Protein AF-A0A9Q0ULU2-F1 (afdb_monomer_lite)

Radius of gyration: 18.92 Å; chains: 1; bounding box: 44×32×65 Å

Organism: Salix purpurea (NCBI:txid77065)

Secondary structure (DSSP, 8-state):
--------------TTS-EEEEE--TT--GGGPEEEEE-S-EEEEEEEEEEETTTEEEEEEEEESS-SS--TT--S-HHHHHHHHHS--S---TT---TTGGG--EEEEEEEETTT--EEEEESS-SS-EEEEEE--GGGTTS--S--EEEEE-HHHHHSTT---

Structure (mmCIF, N/CA/C/O backbone):
data_AF-A0A9Q0ULU2-F1
#
_entry.id   AF-A0A9Q0ULU2-F1
#
loop_
_atom_site.group_PDB
_atom_site.id
_atom_site.type_symbol
_atom_site.label_atom_id
_atom_site.label_alt_id
_atom_site.label_com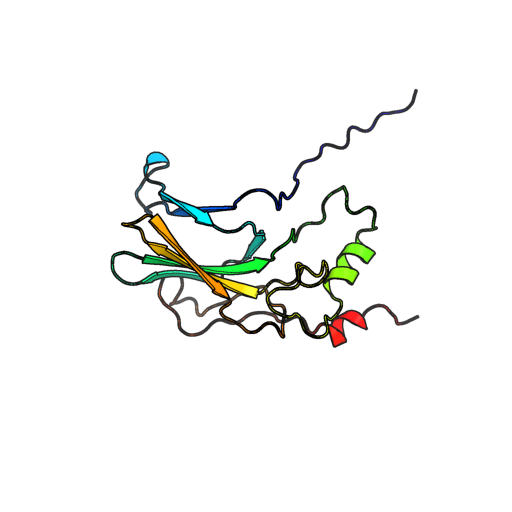p_id
_atom_site.label_asym_id
_atom_site.label_entity_id
_atom_site.label_seq_id
_atom_site.pdbx_PDB_ins_code
_atom_site.Cartn_x
_atom_site.Cartn_y
_atom_site.Cartn_z
_atom_site.occupancy
_atom_site.B_iso_or_equiv
_atom_site.auth_seq_id
_atom_site.auth_comp_id
_atom_site.auth_asym_id
_atom_site.auth_atom_id
_atom_site.pdbx_PDB_model_num
ATOM 1 N N . MET A 1 1 ? -16.255 -1.275 -48.445 1.00 36.34 1 MET A N 1
ATOM 2 C CA . MET A 1 1 ? -16.834 -1.270 -47.086 1.00 36.34 1 MET A CA 1
ATOM 3 C C . MET A 1 1 ? -15.723 -1.640 -46.123 1.00 36.34 1 MET A C 1
ATOM 5 O O . MET A 1 1 ? -15.309 -2.789 -46.113 1.00 36.34 1 MET A O 1
ATOM 9 N N . GLY A 1 2 ? -15.147 -0.648 -45.442 1.00 38.59 2 GLY A N 1
ATOM 10 C CA . GLY A 1 2 ? -14.128 -0.868 -44.418 1.00 38.59 2 GLY A CA 1
ATOM 11 C C . GLY A 1 2 ? -14.813 -1.211 -43.102 1.00 38.59 2 GLY A C 1
ATOM 12 O O . GLY A 1 2 ? -15.762 -0.537 -42.715 1.00 38.59 2 GLY A O 1
ATOM 13 N N . HIS A 1 3 ? -14.378 -2.287 -42.458 1.00 42.09 3 HIS A N 1
ATOM 14 C CA . HIS A 1 3 ? -14.812 -2.607 -41.107 1.00 42.09 3 HIS A CA 1
ATOM 15 C C . HIS A 1 3 ? -14.092 -1.665 -40.140 1.00 42.09 3 HIS A C 1
ATOM 17 O O . HIS A 1 3 ? -12.905 -1.851 -39.869 1.00 42.09 3 HIS A O 1
ATOM 23 N N . ASP A 1 4 ? -14.803 -0.664 -39.623 1.00 46.09 4 ASP A N 1
ATOM 24 C CA . ASP A 1 4 ? -14.348 0.098 -38.465 1.00 46.09 4 ASP A CA 1
ATOM 25 C C . ASP A 1 4 ? -14.362 -0.826 -37.245 1.00 46.09 4 ASP A C 1
ATOM 27 O O . ASP A 1 4 ? -15.401 -1.152 -36.666 1.00 46.09 4 ASP A O 1
ATOM 31 N N . VAL A 1 5 ? -13.179 -1.312 -36.878 1.00 50.16 5 VAL A N 1
ATOM 32 C CA . VAL A 1 5 ? -12.980 -2.060 -35.641 1.00 50.16 5 VAL A CA 1
ATOM 33 C C . VAL A 1 5 ? -13.000 -1.053 -34.497 1.00 50.16 5 VAL A C 1
ATOM 35 O O . VAL A 1 5 ? -12.017 -0.353 -34.251 1.00 50.16 5 VAL A O 1
ATOM 38 N N . TYR A 1 6 ? -14.117 -0.975 -33.777 1.00 47.81 6 TYR A N 1
ATOM 39 C CA . TYR A 1 6 ? -14.207 -0.209 -32.538 1.00 47.81 6 TYR A CA 1
ATOM 40 C C . TYR A 1 6 ? -13.198 -0.764 -31.518 1.00 47.81 6 TYR A C 1
ATOM 42 O O . TYR A 1 6 ? -13.434 -1.784 -30.870 1.00 47.81 6 TYR A O 1
ATOM 50 N N . LYS A 1 7 ? -12.051 -0.094 -31.352 1.00 54.25 7 LYS A N 1
ATOM 51 C CA . LYS A 1 7 ? -11.143 -0.349 -30.225 1.00 54.25 7 LYS A CA 1
ATOM 52 C C . LYS A 1 7 ? -11.815 0.149 -28.946 1.00 54.25 7 LYS A C 1
ATOM 54 O O . LYS A 1 7 ? -11.743 1.329 -28.613 1.00 54.25 7 LYS A O 1
ATOM 59 N N . CYS A 1 8 ? -12.465 -0.756 -28.221 1.00 43.12 8 CYS A N 1
ATOM 60 C CA . CYS A 1 8 ? -12.954 -0.479 -26.876 1.00 43.12 8 CYS A CA 1
ATOM 61 C C . CYS A 1 8 ? -11.757 -0.187 -25.951 1.00 43.12 8 CYS A C 1
ATOM 63 O O . CYS A 1 8 ? -10.919 -1.055 -25.699 1.00 43.12 8 CYS A O 1
ATOM 65 N N . ARG A 1 9 ? -11.645 1.056 -25.470 1.00 59.62 9 ARG A N 1
ATOM 66 C CA . ARG A 1 9 ? -10.644 1.462 -24.473 1.00 59.62 9 ARG A CA 1
ATOM 67 C C . ARG A 1 9 ? -11.128 1.021 -23.093 1.00 59.62 9 ARG A C 1
ATOM 69 O O . ARG A 1 9 ? -11.913 1.722 -22.470 1.00 59.62 9 ARG A O 1
ATOM 76 N N . LEU A 1 10 ? -10.678 -0.145 -22.629 1.00 66.38 10 LEU A N 1
ATOM 77 C CA . LEU A 1 10 ? -11.180 -0.723 -21.377 1.00 66.38 10 LEU A CA 1
ATOM 78 C C . LEU A 1 10 ? -10.619 -0.040 -20.111 1.00 66.38 10 LEU A C 1
ATOM 80 O O . LEU A 1 10 ? -11.310 0.012 -19.099 1.00 66.38 10 LEU A O 1
ATOM 84 N N . LYS A 1 11 ? -9.368 0.454 -20.140 1.00 72.31 11 LYS A N 1
ATOM 85 C CA . LYS A 1 11 ? -8.686 1.097 -18.996 1.00 72.31 11 LYS A CA 1
ATOM 86 C C . LYS A 1 11 ? -7.706 2.182 -19.464 1.00 72.31 11 LYS A C 1
ATOM 88 O O . LYS A 1 11 ? -7.016 1.993 -20.465 1.00 72.31 11 LYS A O 1
ATOM 93 N N . LYS A 1 12 ? -7.625 3.294 -18.725 1.00 77.75 12 LYS A N 1
ATOM 94 C CA . LYS A 1 12 ? -6.662 4.393 -18.914 1.00 77.75 12 LYS A CA 1
ATOM 95 C C . LYS A 1 12 ? -6.168 4.856 -17.540 1.00 77.75 12 LYS A C 1
ATOM 97 O O . LYS A 1 12 ? -6.987 5.050 -16.649 1.00 77.75 12 LYS A O 1
ATOM 102 N N . TYR A 1 13 ? -4.857 5.018 -17.378 1.00 79.94 13 TYR A N 1
ATOM 103 C CA . TYR A 1 13 ? -4.261 5.603 -16.172 1.00 79.94 13 TYR A CA 1
ATOM 104 C C . TYR A 1 13 ? -4.289 7.136 -16.249 1.00 79.94 13 TYR A C 1
ATOM 106 O O . TYR A 1 13 ? -4.081 7.699 -17.327 1.00 79.94 13 TYR A O 1
ATOM 114 N N . SER A 1 14 ? -4.561 7.800 -15.123 1.00 82.12 14 SER A N 1
ATOM 115 C CA . SER A 1 14 ? -4.631 9.262 -15.010 1.00 82.12 14 SER A CA 1
ATOM 116 C C . SER A 1 14 ? -3.678 9.738 -13.916 1.00 82.12 14 SER A C 1
ATOM 118 O O . SER A 1 14 ? -3.939 9.511 -12.740 1.00 82.12 14 SER A O 1
ATOM 120 N N . LYS A 1 15 ? -2.583 10.410 -14.301 1.00 78.69 15 LYS A N 1
ATOM 121 C CA . LYS A 1 15 ? -1.637 11.030 -13.351 1.00 78.69 15 LYS A CA 1
ATOM 122 C C . LYS A 1 15 ? -2.182 12.303 -12.698 1.00 78.69 15 LYS A C 1
ATOM 124 O O . LYS A 1 15 ? -1.729 12.677 -11.627 1.00 78.69 15 LYS A O 1
ATOM 129 N N . ALA A 1 16 ? -3.127 12.979 -13.355 1.00 74.69 16 ALA A N 1
ATOM 130 C CA . ALA A 1 16 ? -3.668 14.264 -12.907 1.00 74.69 16 ALA A CA 1
ATOM 131 C C . ALA A 1 16 ? -4.688 14.132 -11.759 1.00 74.69 16 ALA A C 1
ATOM 133 O O . ALA A 1 16 ? -5.107 15.134 -11.188 1.00 74.69 16 ALA A O 1
ATOM 134 N N . GLU A 1 17 ? -5.108 12.907 -11.442 1.00 81.44 17 GLU A N 1
ATOM 135 C CA . GLU A 1 17 ? -6.086 12.608 -10.399 1.00 81.44 17 GLU A CA 1
ATOM 136 C C . GLU A 1 17 ? -5.424 11.961 -9.184 1.00 81.44 17 GLU A C 1
ATOM 138 O O . GLU A 1 17 ? -4.326 11.414 -9.268 1.00 81.44 17 GLU A O 1
ATOM 143 N N . TYR A 1 18 ? -6.123 11.987 -8.053 1.00 84.06 18 TYR A N 1
ATOM 144 C CA . TYR A 1 18 ? -5.709 11.297 -6.837 1.00 84.06 18 TYR A CA 1
ATOM 145 C C . TYR A 1 18 ? -6.156 9.830 -6.836 1.00 84.06 18 TYR A C 1
ATOM 147 O O . TYR A 1 18 ? -7.172 9.465 -7.431 1.00 84.06 18 TYR A O 1
ATOM 155 N N . ALA A 1 19 ? -5.426 8.991 -6.103 1.00 91.31 19 ALA A N 1
ATOM 156 C CA . ALA A 1 19 ? -5.875 7.646 -5.765 1.00 91.31 19 ALA A CA 1
ATOM 157 C C . ALA A 1 19 ? -6.584 7.654 -4.400 1.00 91.31 19 ALA A C 1
ATOM 159 O O . ALA A 1 19 ? -6.533 8.633 -3.649 1.00 91.31 19 ALA A O 1
ATOM 160 N N . ARG A 1 20 ? -7.292 6.568 -4.072 1.00 95.00 20 ARG A N 1
ATOM 161 C CA . ARG A 1 20 ? -7.929 6.410 -2.759 1.00 95.00 20 ARG A CA 1
ATOM 162 C C . ARG A 1 20 ? -7.704 5.023 -2.188 1.00 95.00 20 ARG A C 1
ATOM 164 O O . ARG A 1 20 ? -7.814 4.036 -2.912 1.00 95.00 20 ARG A O 1
ATOM 171 N N . ILE A 1 21 ? -7.485 4.964 -0.880 1.00 97.50 21 ILE A N 1
ATOM 172 C CA . ILE A 1 21 ? -7.501 3.726 -0.100 1.00 97.50 21 ILE A CA 1
ATOM 173 C C . ILE A 1 21 ? -8.777 3.723 0.743 1.00 97.50 21 ILE A C 1
ATOM 175 O O . ILE A 1 21 ? -9.059 4.681 1.460 1.00 97.50 21 ILE A O 1
ATOM 179 N N . GLY A 1 22 ? -9.573 2.662 0.624 1.00 97.44 22 GLY A N 1
ATOM 180 C CA . GLY A 1 22 ? -10.792 2.472 1.407 1.00 97.44 22 GLY A CA 1
ATOM 181 C C . GLY A 1 22 ? -10.563 1.465 2.523 1.00 97.44 22 GLY A C 1
ATOM 182 O O . GLY A 1 22 ? -10.219 0.318 2.245 1.00 97.44 22 GLY A O 1
ATOM 183 N N . ILE A 1 23 ? -10.781 1.875 3.771 1.00 97.56 23 ILE A N 1
ATOM 184 C CA . ILE A 1 23 ? -10.740 0.978 4.927 1.00 97.56 23 ILE A CA 1
ATOM 185 C C . ILE A 1 23 ? -12.168 0.617 5.318 1.00 97.56 23 ILE A C 1
ATOM 187 O O . ILE A 1 23 ? -12.948 1.477 5.728 1.00 97.56 23 ILE A O 1
ATOM 191 N N . MET A 1 24 ? -12.499 -0.667 5.185 1.00 97.12 24 MET A N 1
ATOM 192 C CA . MET A 1 24 ? -13.793 -1.225 5.564 1.00 97.12 24 MET A CA 1
ATOM 193 C C . MET A 1 24 ? -13.627 -2.095 6.814 1.00 97.12 24 MET A C 1
ATOM 195 O O . MET A 1 24 ? -12.862 -3.063 6.770 1.00 97.12 24 MET A O 1
ATOM 199 N N . PRO A 1 25 ? -14.345 -1.811 7.914 1.00 94.75 25 PRO A N 1
ATOM 200 C CA . PRO A 1 25 ? -14.412 -2.725 9.046 1.00 94.75 25 PRO A CA 1
ATOM 201 C C . PRO A 1 25 ? -14.848 -4.123 8.591 1.00 94.75 25 PRO A C 1
ATOM 203 O O . PRO A 1 25 ? -15.808 -4.258 7.833 1.00 94.75 25 PRO A O 1
ATOM 206 N N . ARG A 1 26 ? -14.184 -5.180 9.081 1.00 94.50 26 ARG A N 1
ATOM 207 C CA . ARG A 1 26 ? -14.441 -6.575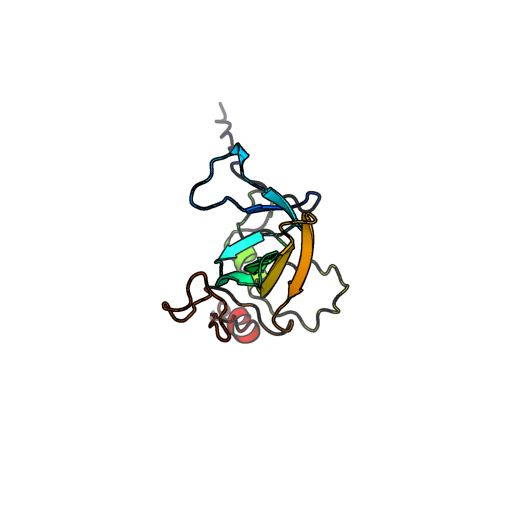 8.659 1.00 94.50 26 ARG A CA 1
ATOM 208 C C . ARG A 1 26 ? -15.911 -7.000 8.797 1.00 94.50 26 ARG A C 1
ATOM 210 O O . ARG A 1 26 ? -16.379 -7.810 8.006 1.00 94.50 26 ARG A O 1
ATOM 217 N N . TYR A 1 27 ? -16.615 -6.459 9.790 1.00 96.38 27 TYR A N 1
ATOM 218 C CA . TYR A 1 27 ? -18.033 -6.735 10.057 1.00 96.38 27 TYR A CA 1
ATOM 219 C C . TYR A 1 27 ? -18.950 -5.547 9.720 1.00 96.38 27 TYR A C 1
ATOM 221 O O . TYR A 1 27 ? -20.084 -5.488 10.188 1.00 96.38 27 TYR A O 1
ATOM 229 N N . GLY A 1 28 ? -18.441 -4.576 8.961 1.00 95.69 28 GLY A N 1
ATOM 230 C CA . GLY A 1 28 ? -19.187 -3.414 8.492 1.00 95.69 28 GLY A CA 1
ATOM 231 C C . GLY A 1 28 ? -19.888 -3.654 7.154 1.00 95.69 28 GLY A C 1
ATOM 232 O O . GLY A 1 28 ? -20.046 -4.780 6.687 1.00 95.69 28 GLY A O 1
ATOM 233 N N . ASN A 1 29 ? -20.305 -2.559 6.526 1.00 96.69 29 ASN A N 1
ATOM 234 C CA . ASN A 1 29 ? -20.925 -2.529 5.202 1.00 96.69 29 ASN A CA 1
ATOM 235 C C . ASN A 1 29 ? -20.320 -1.400 4.339 1.00 96.69 29 ASN A C 1
ATOM 237 O O . ASN A 1 29 ? -19.406 -0.697 4.776 1.00 96.69 29 ASN A O 1
ATOM 241 N N . ALA A 1 30 ? -20.830 -1.210 3.119 1.00 96.69 30 ALA A N 1
ATOM 242 C CA . ALA A 1 30 ? -20.325 -0.190 2.196 1.00 96.69 30 ALA A CA 1
ATOM 243 C C . ALA A 1 30 ? -20.366 1.241 2.773 1.00 96.69 30 ALA A C 1
ATOM 245 O O . ALA A 1 30 ? -19.459 2.028 2.509 1.00 96.69 30 ALA A O 1
ATOM 246 N N . ASP A 1 31 ? -21.356 1.551 3.612 1.00 97.25 31 ASP A N 1
ATOM 247 C CA . ASP A 1 31 ? -21.503 2.873 4.235 1.00 97.25 31 ASP A CA 1
ATOM 248 C C . ASP A 1 31 ? -20.484 3.104 5.360 1.00 97.25 31 ASP A C 1
ATOM 250 O O . ASP A 1 31 ? -20.225 4.239 5.754 1.00 97.25 31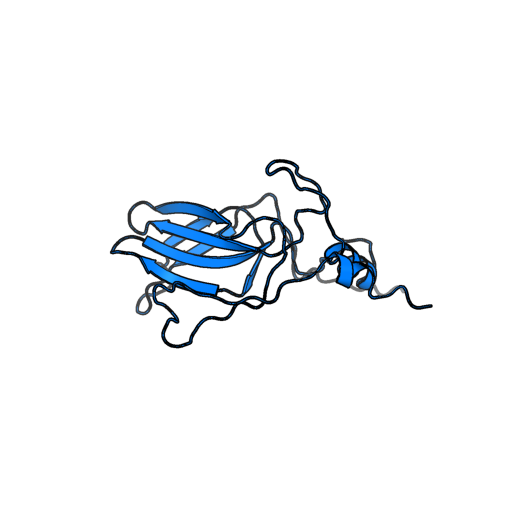 ASP A O 1
ATOM 254 N N . SER A 1 32 ? -19.870 2.033 5.872 1.00 96.62 32 SER A N 1
ATOM 255 C CA . SER A 1 32 ? -18.846 2.107 6.920 1.00 96.62 32 SER A CA 1
ATOM 256 C C . SER A 1 32 ? -17.421 2.314 6.393 1.00 96.62 32 SER A C 1
ATOM 258 O O . SER A 1 32 ? -16.482 2.377 7.189 1.00 96.62 32 SER A O 1
ATOM 260 N N . ILE A 1 33 ? -17.238 2.405 5.070 1.00 97.56 33 ILE A N 1
ATOM 261 C CA . ILE A 1 33 ? -15.918 2.607 4.466 1.00 97.56 33 ILE A CA 1
ATOM 262 C C . ILE A 1 33 ? -15.420 4.020 4.770 1.00 97.56 33 ILE A C 1
ATOM 264 O O . ILE A 1 33 ? -16.059 5.011 4.416 1.00 97.56 33 ILE A O 1
ATOM 268 N N . LYS A 1 34 ? -14.219 4.114 5.342 1.00 97.38 34 LYS A N 1
ATOM 269 C CA . LYS A 1 34 ? -13.470 5.372 5.419 1.00 97.38 34 LYS A CA 1
ATOM 270 C C . LYS A 1 34 ? -12.531 5.468 4.223 1.00 97.38 34 LYS A C 1
ATOM 272 O O . LYS A 1 34 ? -11.673 4.605 4.037 1.00 97.38 34 LYS A O 1
ATOM 277 N N . TRP A 1 35 ? -12.717 6.499 3.403 1.00 97.88 35 TRP A N 1
ATOM 278 C CA . TRP A 1 35 ? -11.891 6.761 2.226 1.00 97.88 35 TRP A CA 1
ATOM 279 C C . TRP A 1 35 ? -10.785 7.757 2.551 1.00 97.88 35 TRP A C 1
ATOM 281 O O . TRP A 1 35 ? -11.061 8.860 3.012 1.00 97.88 35 TRP A O 1
ATOM 291 N N . PHE A 1 36 ? -9.553 7.380 2.235 1.00 97.81 36 PHE A N 1
ATOM 292 C CA . PHE A 1 36 ? -8.365 8.212 2.362 1.00 97.81 36 PHE A CA 1
ATOM 293 C C . PHE A 1 36 ? -7.869 8.582 0.973 1.00 97.81 36 PHE A C 1
ATOM 295 O O . PHE A 1 36 ? -7.705 7.705 0.122 1.00 97.81 36 PHE A O 1
ATOM 302 N N . GLN A 1 37 ? -7.654 9.871 0.737 1.00 96.38 37 GLN A N 1
ATOM 303 C CA . GLN A 1 37 ? -7.034 10.354 -0.489 1.00 96.38 37 GLN A CA 1
ATOM 304 C C . GLN A 1 37 ? -5.517 10.194 -0.381 1.00 96.38 37 GLN A C 1
ATOM 306 O O . GLN A 1 37 ? -4.937 10.583 0.626 1.00 96.38 37 GLN A O 1
ATOM 311 N N . VAL A 1 38 ? -4.895 9.618 -1.408 1.00 94.75 38 VAL A N 1
ATOM 312 C CA . VAL A 1 38 ? -3.441 9.410 -1.485 1.00 94.75 38 VAL A CA 1
ATOM 313 C C . VAL A 1 38 ? -2.923 9.899 -2.834 1.00 94.75 38 VAL A C 1
ATOM 315 O O . VAL A 1 38 ? -3.701 10.083 -3.781 1.00 94.75 38 VAL A O 1
ATOM 318 N N . GLU A 1 39 ? -1.613 10.104 -2.941 1.00 90.56 39 GLU A N 1
ATOM 319 C CA . GLU A 1 39 ? -0.980 10.488 -4.205 1.00 90.56 39 GLU A CA 1
ATOM 320 C C . GLU A 1 39 ? -1.341 9.537 -5.354 1.00 90.56 39 GLU A C 1
ATOM 322 O O . GLU A 1 39 ? -1.487 8.330 -5.150 1.00 90.56 39 GLU A O 1
ATOM 327 N N . SER A 1 40 ? -1.437 10.055 -6.584 1.00 89.06 40 SER A N 1
ATOM 328 C CA . SER A 1 40 ? -1.642 9.214 -7.769 1.00 89.06 40 SER A CA 1
ATOM 329 C C . SER A 1 40 ? -0.555 8.148 -7.862 1.00 89.06 40 SER A C 1
ATOM 331 O O . SER A 1 40 ? 0.640 8.434 -7.716 1.00 89.06 40 SER A O 1
ATOM 333 N N . ASN A 1 41 ? -0.970 6.898 -8.044 1.00 89.12 41 ASN A N 1
ATOM 334 C CA . ASN A 1 41 ? -0.053 5.777 -8.115 1.00 89.12 41 ASN A CA 1
ATOM 335 C C . ASN A 1 41 ? -0.705 4.537 -8.733 1.00 89.12 41 ASN A C 1
ATOM 337 O O . ASN A 1 41 ? -1.926 4.453 -8.888 1.00 89.12 41 ASN A O 1
ATOM 341 N N . CYS A 1 42 ? 0.130 3.553 -9.060 1.00 87.81 42 CYS A N 1
ATOM 342 C CA . CYS A 1 42 ? -0.303 2.220 -9.438 1.00 87.81 42 CYS A CA 1
ATOM 343 C C . CYS A 1 42 ? 0.245 1.195 -8.436 1.00 87.81 42 CYS A C 1
ATOM 345 O O . CYS A 1 42 ? 1.456 1.097 -8.238 1.00 87.81 42 CYS A O 1
ATOM 347 N N . ILE A 1 43 ? -0.646 0.423 -7.809 1.00 89.81 43 ILE A N 1
ATOM 348 C CA . ILE A 1 43 ? -0.310 -0.653 -6.866 1.00 89.81 43 ILE A CA 1
ATOM 349 C C . ILE A 1 43 ? -0.800 -1.972 -7.451 1.00 89.81 43 ILE A C 1
ATOM 351 O O . ILE A 1 43 ? -1.925 -2.049 -7.951 1.00 89.81 43 ILE A O 1
ATOM 355 N N . PHE A 1 44 ? 0.026 -3.013 -7.355 1.00 83.94 44 PHE A N 1
ATOM 356 C CA . PHE A 1 44 ? -0.378 -4.371 -7.722 1.00 83.94 44 PHE A CA 1
ATOM 357 C C . PHE A 1 44 ? -0.375 -5.297 -6.513 1.00 83.94 44 PHE A C 1
ATOM 359 O O . PHE A 1 44 ? -1.431 -5.775 -6.102 1.00 83.94 44 PHE A O 1
ATOM 366 N N . HIS A 1 45 ? 0.791 -5.498 -5.901 1.00 94.06 45 HIS A N 1
ATOM 367 C CA . HIS A 1 45 ? 0.935 -6.408 -4.775 1.00 94.06 45 HIS A CA 1
ATOM 368 C C . HIS A 1 45 ? 1.067 -5.662 -3.448 1.00 94.06 45 HIS A C 1
ATOM 370 O O . HIS A 1 45 ? 1.901 -4.766 -3.281 1.00 94.06 45 HIS A O 1
ATOM 376 N N . LEU A 1 46 ? 0.253 -6.083 -2.484 1.00 95.94 46 LEU A N 1
ATOM 377 C CA . LEU A 1 46 ? 0.366 -5.682 -1.088 1.00 95.94 46 LEU A CA 1
ATOM 378 C C . LEU A 1 46 ? 1.439 -6.529 -0.406 1.00 95.94 46 LEU A C 1
ATOM 380 O O . LEU A 1 46 ? 1.465 -7.745 -0.566 1.00 95.94 46 LEU A O 1
ATOM 384 N N . LEU A 1 47 ? 2.292 -5.878 0.380 1.00 97.25 47 LEU A N 1
ATOM 385 C CA . LEU A 1 47 ? 3.244 -6.553 1.256 1.00 97.25 47 LEU A CA 1
ATOM 386 C C . LEU A 1 47 ? 2.557 -6.986 2.551 1.00 97.25 47 LEU A C 1
ATOM 388 O O . LEU A 1 47 ? 2.642 -8.146 2.933 1.00 97.25 47 LEU A O 1
ATOM 392 N N . ASN A 1 48 ? 1.902 -6.050 3.241 1.00 98.00 48 ASN A N 1
ATOM 393 C CA . ASN A 1 48 ? 1.101 -6.334 4.430 1.00 98.00 48 ASN A CA 1
ATOM 394 C C . ASN A 1 48 ? 0.196 -5.140 4.754 1.00 98.00 48 ASN A C 1
ATOM 396 O O . ASN A 1 48 ? 0.484 -4.009 4.359 1.00 98.00 48 ASN A O 1
ATOM 400 N N . CYS A 1 49 ? -0.868 -5.382 5.510 1.00 97.94 49 CYS A N 1
ATOM 401 C CA . CYS A 1 49 ? -1.710 -4.344 6.100 1.00 97.94 49 CYS A CA 1
ATOM 402 C C . CYS A 1 49 ? -1.946 -4.695 7.567 1.00 97.94 49 CYS A C 1
ATOM 404 O O . CYS A 1 49 ? -2.253 -5.847 7.853 1.00 97.94 49 CYS A O 1
ATOM 406 N N . PHE A 1 50 ? -1.800 -3.749 8.489 1.00 98.12 50 PHE A N 1
ATOM 407 C CA . PHE A 1 50 ? -1.977 -4.017 9.918 1.00 98.12 50 PHE A CA 1
ATOM 408 C C . PHE A 1 50 ? -2.384 -2.762 10.688 1.00 98.12 50 PHE A C 1
ATOM 410 O O . PHE A 1 50 ? -2.136 -1.641 10.250 1.00 98.12 50 PHE A O 1
ATOM 417 N N . GLU A 1 51 ? -2.985 -2.959 11.855 1.00 97.62 51 GLU A N 1
ATOM 418 C CA . GLU A 1 51 ? -3.277 -1.889 12.812 1.00 97.62 51 GLU A CA 1
ATOM 419 C C . GLU A 1 51 ? -2.020 -1.566 13.639 1.00 97.62 51 GLU A C 1
ATOM 421 O O . GLU A 1 51 ? -1.299 -2.473 14.071 1.00 97.62 51 GLU A O 1
ATOM 426 N N . ASP A 1 52 ? -1.733 -0.281 13.856 1.00 96.56 52 ASP A N 1
ATOM 427 C CA . ASP A 1 52 ? -0.652 0.183 14.736 1.00 96.56 52 ASP A CA 1
ATOM 428 C C . ASP A 1 52 ? -1.234 1.113 15.810 1.00 96.56 52 ASP A C 1
ATOM 430 O O . ASP A 1 52 ? -1.524 2.283 15.567 1.00 96.56 52 ASP A O 1
ATOM 434 N N . GLY A 1 53 ? -1.439 0.571 17.011 1.00 93.38 53 GLY A N 1
ATOM 435 C CA . GLY A 1 53 ? -2.193 1.252 18.066 1.00 93.38 53 GLY A CA 1
ATOM 436 C C . GLY A 1 53 ? -3.704 1.206 17.821 1.00 93.38 53 GLY A C 1
ATOM 437 O O . GLY A 1 53 ? -4.204 0.288 17.179 1.00 93.38 53 GLY A O 1
ATOM 438 N N . THR A 1 54 ? -4.440 2.173 18.374 1.00 90.94 54 THR A N 1
ATOM 439 C CA . THR A 1 54 ? -5.913 2.227 18.280 1.00 90.94 54 THR A CA 1
ATOM 440 C C . THR A 1 54 ? -6.425 3.012 17.077 1.00 90.94 54 THR A C 1
ATOM 442 O O . THR A 1 54 ? -7.594 2.888 16.718 1.00 90.94 54 THR A O 1
ATOM 445 N N . ASP A 1 55 ? -5.559 3.823 16.466 1.00 94.75 55 ASP A N 1
ATOM 446 C CA . ASP A 1 55 ? -5.989 4.914 15.593 1.00 94.75 55 ASP A CA 1
ATOM 447 C C . ASP A 1 55 ? -5.404 4.828 14.183 1.00 94.75 55 ASP A C 1
ATOM 449 O O . ASP A 1 55 ? -5.878 5.541 13.305 1.00 94.75 55 ASP A O 1
ATOM 453 N N . GLU A 1 56 ? -4.387 3.998 13.933 1.00 97.31 56 GLU A N 1
ATOM 454 C CA . GLU A 1 56 ? -3.729 3.929 12.625 1.00 97.31 56 GLU A CA 1
ATOM 455 C C . GLU A 1 56 ? -3.897 2.563 11.959 1.00 97.31 56 GLU A C 1
ATOM 457 O O . GLU A 1 56 ? -3.645 1.516 12.558 1.00 97.31 56 GLU A O 1
ATOM 462 N N . VAL A 1 57 ? -4.236 2.590 10.670 1.00 98.38 57 VAL A N 1
ATOM 463 C CA . VAL A 1 57 ? -4.078 1.445 9.769 1.00 98.38 57 VAL A CA 1
ATOM 464 C C . VAL A 1 57 ? -2.879 1.708 8.870 1.00 98.38 57 VAL A C 1
ATOM 466 O O . VAL A 1 57 ? -2.798 2.738 8.201 1.00 98.38 57 VAL A O 1
ATOM 469 N N . VAL A 1 58 ? -1.940 0.769 8.850 1.00 98.50 58 VAL A N 1
ATOM 470 C CA . VAL A 1 58 ? -0.737 0.822 8.023 1.00 98.50 58 VAL A CA 1
ATOM 471 C C . VAL A 1 58 ? -0.917 -0.097 6.825 1.00 98.50 58 VAL A C 1
ATOM 473 O O . VAL A 1 58 ? -1.187 -1.286 6.983 1.00 98.50 58 VAL A O 1
ATOM 476 N N . VAL A 1 59 ? -0.724 0.443 5.626 1.00 98.38 59 VAL A N 1
ATOM 477 C CA . VAL A 1 59 ? -0.729 -0.296 4.360 1.00 98.38 59 VAL A CA 1
ATOM 478 C C . VAL A 1 59 ? 0.672 -0.242 3.777 1.00 98.38 59 VAL A C 1
ATOM 480 O O . VAL A 1 59 ? 1.237 0.837 3.612 1.00 98.38 59 VAL A O 1
ATOM 483 N N . ARG A 1 60 ? 1.243 -1.402 3.453 1.00 97.94 60 ARG A N 1
ATOM 484 C CA . ARG A 1 60 ? 2.526 -1.507 2.756 1.00 97.94 60 ARG A CA 1
ATOM 485 C C . ARG A 1 60 ? 2.332 -2.236 1.442 1.00 97.94 60 ARG A C 1
ATOM 487 O O . ARG A 1 60 ? 1.774 -3.333 1.429 1.00 97.94 60 ARG A O 1
ATOM 494 N N . ALA A 1 61 ? 2.815 -1.656 0.351 1.00 96.12 61 ALA A N 1
ATOM 495 C CA . ALA A 1 61 ? 2.656 -2.228 -0.983 1.00 96.12 61 ALA A CA 1
ATOM 496 C C . ALA A 1 61 ? 3.813 -1.869 -1.908 1.00 96.12 61 ALA A C 1
ATOM 498 O O . ALA A 1 61 ? 4.511 -0.883 -1.682 1.00 96.12 61 ALA A O 1
ATOM 499 N N . CYS A 1 62 ? 3.962 -2.632 -2.986 1.00 93.44 62 CYS A N 1
ATOM 500 C CA . CYS A 1 62 ? 4.805 -2.237 -4.105 1.00 93.44 62 CYS A CA 1
ATOM 501 C C . CYS A 1 62 ? 4.058 -1.195 -4.956 1.00 93.44 62 CYS A C 1
ATOM 503 O O . CYS A 1 62 ? 3.084 -1.515 -5.642 1.00 93.44 62 CYS A O 1
ATOM 505 N N . ARG A 1 63 ? 4.507 0.061 -4.871 1.00 90.62 63 ARG A N 1
ATOM 506 C CA . ARG A 1 63 ? 3.954 1.236 -5.558 1.00 90.62 63 ARG A CA 1
ATOM 507 C C . ARG A 1 63 ? 4.814 1.589 -6.769 1.00 90.62 63 ARG A C 1
ATOM 509 O O . ARG A 1 63 ? 6.030 1.703 -6.629 1.00 90.62 63 ARG A O 1
ATOM 516 N N . ALA A 1 64 ? 4.183 1.826 -7.915 1.00 86.56 64 ALA A N 1
ATOM 517 C CA . ALA A 1 64 ? 4.759 2.537 -9.055 1.00 86.56 64 ALA A CA 1
ATOM 518 C C . ALA A 1 64 ? 4.133 3.938 -9.180 1.00 86.56 64 ALA A C 1
ATOM 520 O O . ALA A 1 64 ? 2.971 4.143 -8.816 1.00 86.56 64 ALA A O 1
ATOM 521 N N . LEU A 1 65 ? 4.900 4.900 -9.697 1.00 82.38 65 LEU A N 1
ATOM 522 C CA . LEU A 1 65 ? 4.433 6.276 -9.927 1.00 82.38 65 LEU A CA 1
ATOM 523 C C . LEU A 1 65 ? 3.663 6.415 -11.254 1.00 82.38 65 LEU A C 1
ATOM 525 O O . LEU A 1 65 ? 2.871 7.343 -11.431 1.00 82.38 65 LEU A O 1
ATOM 529 N N . ASP A 1 66 ? 3.851 5.462 -12.167 1.00 79.81 66 ASP A N 1
ATOM 530 C CA . ASP A 1 66 ? 3.123 5.359 -13.429 1.00 79.81 66 ASP A CA 1
ATOM 531 C C . ASP A 1 66 ? 2.380 4.025 -13.582 1.00 79.81 66 ASP A C 1
ATOM 533 O O . ASP A 1 66 ? 2.497 3.102 -12.772 1.00 79.81 66 ASP A O 1
ATOM 537 N N . SER A 1 67 ? 1.617 3.910 -14.666 1.00 77.25 67 SER A N 1
ATOM 538 C CA . SER A 1 67 ? 0.921 2.687 -15.027 1.00 77.25 67 SER A CA 1
ATOM 539 C C . SER A 1 67 ? 1.887 1.527 -15.260 1.00 77.25 67 SER A C 1
ATOM 541 O O . SER A 1 67 ? 2.738 1.559 -16.148 1.00 77.25 67 SER A O 1
ATOM 543 N N . ILE A 1 68 ? 1.679 0.443 -14.516 1.00 72.62 68 ILE A N 1
ATOM 544 C CA . ILE A 1 68 ? 2.356 -0.843 -14.743 1.00 72.62 68 ILE A CA 1
ATOM 545 C C . ILE A 1 68 ? 1.692 -1.672 -15.850 1.00 72.62 68 ILE A C 1
ATOM 547 O O . ILE A 1 68 ? 2.193 -2.737 -16.203 1.00 72.62 68 ILE A O 1
ATOM 551 N N . ILE A 1 69 ? 0.533 -1.238 -16.353 1.00 70.88 69 ILE A N 1
ATOM 552 C CA . ILE A 1 69 ? -0.223 -1.941 -17.390 1.00 70.88 69 ILE A CA 1
ATOM 553 C C . ILE A 1 69 ? -0.050 -1.156 -18.690 1.00 70.88 69 ILE A C 1
ATOM 555 O O . ILE A 1 69 ? -0.340 0.041 -18.710 1.00 70.88 69 ILE A O 1
ATOM 559 N N . PRO A 1 70 ? 0.379 -1.797 -19.791 1.00 63.34 70 PRO A N 1
ATOM 560 C CA . PRO A 1 70 ? 0.538 -1.102 -21.057 1.00 63.34 70 PRO A CA 1
ATOM 561 C C . PRO A 1 70 ? -0.803 -0.516 -21.504 1.00 63.34 70 PRO A C 1
ATOM 563 O O . PRO A 1 70 ? -1.786 -1.234 -21.710 1.00 63.34 70 PRO A O 1
ATOM 566 N N . GLY A 1 71 ? -0.836 0.808 -21.644 1.00 62.59 71 GLY A N 1
ATOM 567 C CA . GLY A 1 71 ? -1.968 1.522 -22.215 1.00 62.59 71 GLY A CA 1
ATOM 568 C C . GLY A 1 71 ? -2.028 1.355 -23.740 1.00 62.59 71 GLY A C 1
ATOM 569 O O . GLY A 1 71 ? -1.015 1.073 -24.377 1.00 62.59 71 GLY A O 1
ATOM 570 N N . PRO A 1 72 ? -3.198 1.566 -24.363 1.00 58.31 72 PRO A N 1
ATOM 571 C CA . PRO A 1 72 ? -3.352 1.485 -25.818 1.00 58.31 72 PRO A CA 1
ATOM 572 C C . PRO A 1 72 ? -2.621 2.600 -26.594 1.00 58.31 72 PRO A C 1
ATOM 574 O O . PRO A 1 72 ? -2.487 2.485 -27.810 1.00 58.31 72 PRO A O 1
ATOM 577 N N . ASP A 1 73 ? -2.170 3.658 -25.910 1.00 54.41 73 ASP A N 1
ATOM 578 C CA . ASP A 1 73 ? -1.661 4.905 -26.502 1.00 54.41 73 ASP A CA 1
ATOM 579 C C . ASP A 1 73 ? -0.132 5.058 -26.445 1.00 54.41 73 ASP A C 1
ATOM 581 O O . ASP A 1 73 ? 0.382 6.140 -26.702 1.00 54.41 73 ASP A O 1
ATOM 585 N N . THR A 1 74 ? 0.631 4.016 -26.108 1.00 55.78 74 THR A N 1
ATOM 586 C CA . THR A 1 74 ? 2.087 4.185 -25.940 1.00 55.78 74 THR A CA 1
ATOM 587 C C . THR A 1 74 ? 2.838 4.364 -27.264 1.00 55.78 74 THR A C 1
ATOM 589 O O . THR A 1 74 ? 4.013 4.715 -27.241 1.00 55.78 74 THR A O 1
ATOM 592 N N . GLY A 1 75 ? 2.200 4.119 -28.418 1.00 53.44 75 GLY A N 1
ATOM 593 C CA . GLY A 1 75 ? 2.801 4.263 -29.756 1.00 53.44 75 GLY A CA 1
ATOM 594 C C . GLY A 1 75 ? 3.950 3.289 -30.064 1.00 53.44 75 GLY A C 1
ATOM 595 O O . GLY A 1 75 ? 4.350 3.161 -31.216 1.00 53.44 75 GLY A O 1
ATOM 596 N N . VAL A 1 76 ? 4.443 2.575 -29.052 1.00 58.91 76 VAL A N 1
ATOM 597 C CA . VAL A 1 76 ? 5.515 1.581 -29.112 1.00 58.91 76 VAL A CA 1
ATOM 598 C C . VAL A 1 76 ? 4.933 0.173 -29.104 1.00 58.91 76 VAL A C 1
ATOM 600 O O . VAL A 1 76 ? 3.866 -0.083 -28.536 1.00 58.91 76 VAL A O 1
ATOM 603 N N . ASN A 1 77 ? 5.630 -0.772 -29.735 1.00 67.00 77 ASN A N 1
ATOM 604 C CA . ASN A 1 77 ? 5.223 -2.170 -29.643 1.00 67.00 77 ASN A CA 1
ATOM 605 C C . ASN A 1 77 ? 5.387 -2.672 -28.187 1.00 67.00 77 ASN A C 1
ATOM 607 O O . ASN A 1 77 ? 6.115 -2.087 -27.383 1.00 67.00 77 ASN A O 1
ATOM 611 N N . LYS A 1 78 ? 4.709 -3.772 -27.829 1.00 62.38 78 LYS A N 1
ATOM 612 C CA . LYS A 1 78 ? 4.753 -4.314 -26.457 1.00 62.38 78 LYS A CA 1
ATOM 613 C C . LYS A 1 78 ? 6.184 -4.591 -25.986 1.00 62.38 78 LYS A C 1
ATOM 615 O O . LYS A 1 78 ? 6.490 -4.324 -24.833 1.00 62.38 78 LYS A O 1
ATOM 620 N N . PHE A 1 79 ? 7.041 -5.115 -26.860 1.00 64.88 79 PHE A N 1
ATOM 621 C CA . PHE A 1 79 ? 8.416 -5.478 -26.523 1.00 64.88 79 PHE A CA 1
ATOM 622 C C . PHE A 1 79 ? 9.257 -4.249 -26.154 1.00 64.88 79 PHE A C 1
ATOM 624 O O . PHE A 1 79 ? 9.896 -4.246 -25.110 1.00 64.88 79 PHE A O 1
ATOM 631 N N . GLU A 1 80 ? 9.182 -3.177 -26.943 1.00 63.72 80 GLU A N 1
ATOM 632 C CA . GLU A 1 80 ? 9.833 -1.895 -26.644 1.00 63.72 80 GLU A CA 1
ATOM 633 C C . GLU A 1 80 ? 9.288 -1.245 -25.371 1.00 63.72 80 GLU A C 1
ATOM 635 O O . GLU A 1 80 ? 10.032 -0.617 -24.620 1.00 63.72 80 GLU A O 1
ATOM 640 N N . TRP A 1 81 ? 7.989 -1.398 -25.112 1.00 65.19 81 TRP A N 1
ATOM 641 C CA . TRP A 1 81 ? 7.382 -0.933 -23.869 1.00 65.19 81 TRP A CA 1
ATOM 642 C C . TRP A 1 81 ? 7.947 -1.677 -22.648 1.00 65.19 81 TRP A C 1
ATOM 644 O O . TRP A 1 81 ? 8.308 -1.040 -21.660 1.00 65.19 81 TRP A O 1
ATOM 654 N N . PHE A 1 82 ? 8.075 -3.008 -22.727 1.00 64.19 82 PHE A N 1
ATOM 655 C CA . PHE A 1 82 ? 8.656 -3.821 -21.655 1.00 64.19 82 PHE A CA 1
ATOM 656 C C . PHE A 1 82 ? 10.155 -3.547 -21.471 1.00 64.19 82 PHE A C 1
ATOM 658 O O . PHE A 1 82 ? 10.594 -3.364 -20.337 1.00 64.19 82 PHE A O 1
ATOM 665 N N . SER A 1 83 ? 10.938 -3.460 -22.552 1.00 63.84 83 SER A N 1
ATOM 666 C CA . SER A 1 83 ? 12.387 -3.235 -22.465 1.00 63.84 83 SER A CA 1
ATOM 667 C C . SER A 1 83 ? 12.728 -1.861 -21.885 1.00 63.84 83 SER A C 1
ATOM 669 O O . SER A 1 83 ? 13.612 -1.759 -21.040 1.00 63.84 83 SER A O 1
ATOM 671 N N . LYS A 1 84 ? 11.966 -0.810 -22.222 1.00 63.12 84 LYS A N 1
ATOM 672 C CA . LYS A 1 84 ? 12.085 0.520 -21.592 1.00 63.12 84 LYS A CA 1
ATOM 673 C C . LYS A 1 84 ? 11.816 0.525 -20.083 1.00 63.12 84 LYS A C 1
ATOM 675 O O . LYS A 1 84 ? 12.190 1.488 -19.423 1.00 63.12 84 LYS A O 1
ATOM 680 N N . ARG A 1 85 ? 11.161 -0.503 -19.536 1.00 62.22 85 ARG A N 1
ATOM 681 C CA . ARG A 1 85 ? 10.912 -0.645 -18.093 1.00 62.22 85 ARG A CA 1
ATOM 682 C C . ARG A 1 85 ? 12.049 -1.361 -17.352 1.00 62.22 85 ARG A C 1
ATOM 684 O O . ARG A 1 85 ? 12.123 -1.267 -16.134 1.00 62.22 85 ARG A O 1
ATOM 691 N N . LEU A 1 86 ? 12.901 -2.088 -18.075 1.00 56.94 86 LEU A N 1
ATOM 692 C CA . LEU A 1 86 ? 14.019 -2.855 -17.513 1.00 56.94 86 LEU A CA 1
ATOM 693 C C . LEU A 1 86 ? 15.343 -2.083 -17.506 1.00 56.94 86 LEU A C 1
ATOM 695 O O . LEU A 1 86 ? 16.279 -2.508 -16.836 1.00 56.94 86 LEU A O 1
ATOM 699 N N . LYS A 1 87 ? 15.426 -0.966 -18.238 1.00 54.53 87 LYS A N 1
ATOM 700 C CA . LYS A 1 87 ? 16.646 -0.158 -18.349 1.00 54.53 87 LYS A CA 1
ATOM 701 C C . LYS A 1 87 ? 17.011 0.506 -17.023 1.00 54.53 87 LYS A C 1
ATOM 703 O O . LYS A 1 87 ? 16.147 1.067 -16.354 1.00 54.53 87 LYS A O 1
ATOM 708 N N . HIS A 1 88 ? 18.296 0.449 -16.680 1.00 45.84 88 HIS A N 1
ATOM 709 C CA . HIS A 1 88 ? 18.876 1.112 -15.515 1.00 45.84 88 HIS A CA 1
ATOM 710 C C . HIS A 1 88 ? 18.769 2.638 -15.618 1.00 45.84 88 HIS A C 1
ATOM 712 O O . HIS A 1 88 ? 18.851 3.194 -16.713 1.00 45.84 88 HIS A O 1
ATOM 718 N N . ILE A 1 89 ? 18.611 3.307 -14.474 1.00 52.50 89 ILE A N 1
ATOM 719 C CA . ILE A 1 89 ? 18.654 4.767 -14.376 1.00 52.50 89 ILE A CA 1
ATOM 720 C C . ILE A 1 89 ? 19.832 5.131 -13.491 1.00 52.50 89 ILE A C 1
ATOM 722 O O . ILE A 1 89 ? 19.844 4.794 -12.308 1.00 52.50 89 ILE A O 1
ATOM 726 N N . GLU A 1 90 ? 20.796 5.843 -14.063 1.00 42.47 90 GLU A N 1
ATOM 727 C CA . GLU A 1 90 ? 21.843 6.495 -13.287 1.00 42.47 90 GLU A CA 1
ATOM 728 C C . GLU A 1 90 ? 21.211 7.641 -12.480 1.00 42.47 90 GLU A C 1
ATOM 730 O O . GLU A 1 90 ? 20.653 8.575 -13.051 1.00 42.47 90 GLU A O 1
ATOM 735 N N . SER A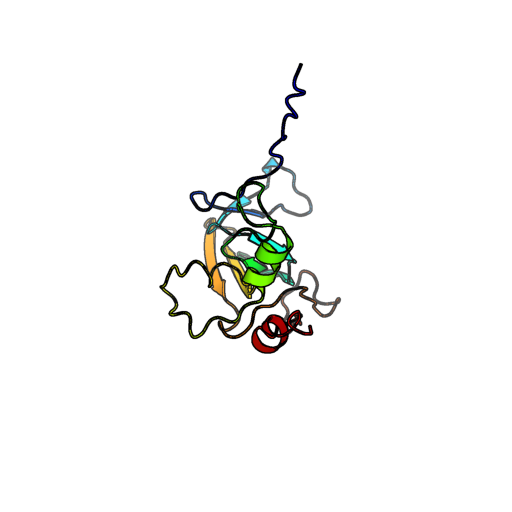 1 91 ? 21.265 7.516 -11.148 1.00 42.34 91 SER A N 1
ATOM 736 C CA . SER A 1 91 ? 20.963 8.543 -10.134 1.00 42.34 91 SER A CA 1
ATOM 737 C C . SER A 1 91 ? 19.690 9.377 -10.358 1.00 42.34 91 SER A C 1
A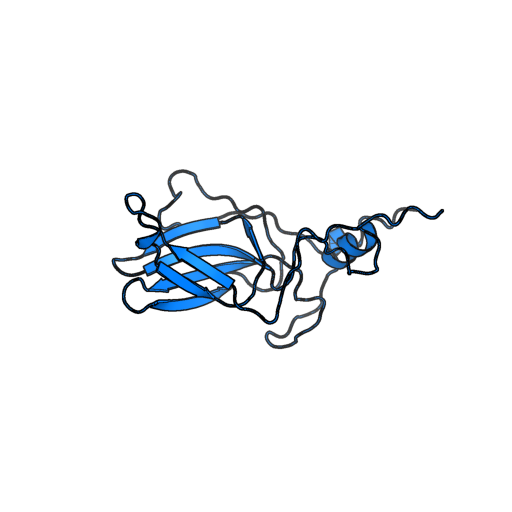TOM 739 O O . SER A 1 91 ? 19.704 10.407 -11.029 1.00 42.34 91 SER A O 1
ATOM 741 N N . VAL A 1 92 ? 18.592 8.982 -9.709 1.00 43.50 92 VAL A N 1
ATOM 742 C CA . VAL A 1 92 ? 17.391 9.823 -9.600 1.00 43.50 92 VAL A CA 1
ATOM 743 C C . VAL A 1 92 ? 17.546 10.740 -8.390 1.00 43.50 92 VAL A C 1
ATOM 745 O O . VAL A 1 92 ? 17.383 10.290 -7.256 1.00 43.50 92 VAL A O 1
ATOM 748 N N . ASP A 1 93 ? 17.828 12.022 -8.629 1.00 39.50 93 ASP A N 1
ATOM 749 C CA . ASP A 1 93 ? 17.557 13.065 -7.640 1.00 39.50 93 ASP A CA 1
ATOM 750 C C . ASP A 1 93 ? 16.057 13.047 -7.322 1.00 39.50 93 ASP A C 1
ATOM 752 O O . ASP A 1 93 ? 15.224 13.069 -8.234 1.00 39.50 93 ASP A O 1
ATOM 756 N N . GLU A 1 94 ? 15.729 13.040 -6.027 1.00 44.19 94 GLU A N 1
ATOM 757 C CA . GLU A 1 94 ? 14.402 12.850 -5.407 1.00 44.19 94 GLU A CA 1
ATOM 758 C C . GLU A 1 94 ? 13.302 13.833 -5.886 1.00 44.19 94 GLU A C 1
ATOM 760 O O . GLU A 1 94 ? 12.145 13.722 -5.491 1.00 44.19 94 GLU A O 1
ATOM 765 N N . TYR A 1 95 ? 13.646 14.771 -6.775 1.00 40.75 95 TYR A N 1
ATOM 766 C CA . TYR A 1 95 ? 12.792 15.839 -7.302 1.00 40.75 95 TYR A CA 1
ATOM 767 C C . TYR A 1 95 ? 12.796 15.974 -8.832 1.00 40.75 95 TYR A C 1
ATOM 769 O O . TYR A 1 95 ? 12.176 16.897 -9.363 1.00 40.75 95 TYR A O 1
ATOM 777 N N . THR A 1 96 ? 13.473 15.088 -9.569 1.00 36.16 96 THR A N 1
ATOM 778 C CA . THR A 1 96 ? 13.456 15.145 -11.037 1.00 36.16 96 THR A CA 1
ATOM 779 C C . THR A 1 96 ? 12.394 14.212 -11.604 1.00 36.16 96 THR A C 1
ATOM 781 O O . THR A 1 96 ? 12.496 12.988 -11.526 1.00 36.16 96 THR A O 1
ATOM 784 N N . ASP A 1 97 ? 11.377 14.821 -12.216 1.00 40.91 97 ASP A N 1
ATOM 785 C CA . ASP A 1 97 ? 10.321 14.205 -13.031 1.00 40.91 97 ASP A CA 1
ATOM 786 C C . ASP A 1 97 ? 10.912 13.653 -14.347 1.00 40.91 97 ASP A C 1
ATOM 788 O O . ASP A 1 97 ? 10.494 13.981 -15.456 1.00 40.91 97 ASP A O 1
ATOM 792 N N . SER A 1 98 ? 11.986 12.866 -14.235 1.00 40.53 98 SER A N 1
ATOM 793 C CA . SER A 1 98 ? 12.539 12.130 -15.360 1.00 40.53 98 SER A CA 1
ATOM 794 C C . SER A 1 98 ? 11.554 11.012 -15.697 1.00 40.53 98 SER A C 1
ATOM 796 O O . SER A 1 98 ? 11.238 10.156 -14.867 1.00 40.53 98 SER A O 1
ATOM 798 N N . GLU A 1 99 ? 11.042 11.020 -16.929 1.00 47.81 99 GLU A N 1
ATOM 799 C CA . GLU A 1 99 ? 10.042 10.065 -17.433 1.00 47.81 99 GLU A CA 1
ATOM 800 C C . GLU A 1 99 ? 10.430 8.582 -17.250 1.00 47.81 99 GLU A C 1
ATOM 802 O O . GLU A 1 99 ? 9.575 7.698 -17.380 1.00 47.81 99 GLU A O 1
ATOM 807 N N . ASP A 1 100 ? 11.701 8.298 -16.957 1.00 45.47 100 ASP A N 1
ATOM 808 C CA . ASP A 1 100 ? 12.229 6.957 -16.730 1.00 45.47 100 ASP A CA 1
ATOM 809 C C . ASP A 1 100 ? 12.116 6.502 -15.259 1.00 45.47 100 ASP A C 1
ATOM 811 O O . ASP A 1 100 ? 11.764 5.344 -15.026 1.00 45.47 100 ASP A O 1
ATOM 815 N N . GLY A 1 101 ? 12.284 7.383 -14.257 1.00 45.47 101 GLY A N 1
ATOM 816 C CA . GLY A 1 101 ? 12.245 7.027 -12.819 1.00 45.47 101 GLY A CA 1
ATOM 817 C C . GLY A 1 101 ? 10.865 6.604 -12.309 1.00 45.47 101 GLY A C 1
ATOM 818 O O . GLY A 1 101 ? 10.730 5.891 -11.313 1.00 45.47 101 GLY A O 1
ATOM 819 N N . SER A 1 102 ? 9.829 6.986 -13.055 1.00 52.44 102 SER A N 1
ATOM 820 C CA . SER A 1 102 ? 8.410 6.758 -12.769 1.00 52.44 102 SER A CA 1
ATOM 821 C C . SER A 1 102 ? 7.977 5.277 -12.843 1.00 52.44 102 SER A C 1
ATOM 823 O O . SER A 1 102 ? 6.850 4.926 -12.485 1.00 52.44 102 SER A O 1
ATOM 825 N N . ARG A 1 103 ? 8.854 4.383 -13.325 1.00 58.97 103 ARG A N 1
ATOM 826 C CA . ARG A 1 103 ? 8.476 3.054 -13.847 1.00 58.97 103 ARG A CA 1
ATOM 827 C C . ARG A 1 103 ? 8.795 1.865 -12.940 1.00 58.97 103 ARG A C 1
ATOM 829 O O . ARG A 1 103 ? 8.340 0.746 -13.221 1.00 58.97 103 ARG A O 1
ATOM 836 N N . PHE A 1 104 ? 9.531 2.103 -11.859 1.00 67.06 104 PHE A N 1
ATOM 837 C CA . PHE A 1 104 ? 9.931 1.082 -10.898 1.00 67.06 104 PHE A CA 1
ATOM 838 C C . PHE A 1 104 ? 8.924 0.944 -9.761 1.00 67.06 104 PHE A C 1
ATOM 840 O O . PHE A 1 104 ? 8.397 1.929 -9.245 1.00 67.06 104 PHE A O 1
ATOM 847 N N . THR A 1 105 ? 8.652 -0.298 -9.373 1.00 80.88 105 THR A N 1
ATOM 848 C CA . THR A 1 105 ? 7.884 -0.597 -8.166 1.00 80.88 105 THR A CA 1
ATOM 849 C C . THR A 1 105 ? 8.819 -0.582 -6.966 1.00 80.88 105 THR A C 1
ATOM 851 O O . THR A 1 105 ? 9.890 -1.187 -7.004 1.00 80.88 105 THR A O 1
ATOM 854 N N . ARG A 1 106 ? 8.433 0.097 -5.888 1.00 89.44 106 ARG A N 1
ATOM 855 C CA . ARG A 1 106 ? 9.165 0.079 -4.613 1.00 89.44 106 ARG A CA 1
ATOM 856 C C . ARG A 1 106 ? 8.201 -0.075 -3.456 1.00 89.44 106 ARG A C 1
ATOM 858 O O . ARG A 1 106 ? 7.024 0.263 -3.582 1.00 89.44 106 ARG A O 1
ATOM 865 N N . VAL A 1 107 ? 8.694 -0.581 -2.329 1.00 93.19 107 VAL A N 1
ATOM 866 C CA . VAL A 1 107 ? 7.852 -0.724 -1.142 1.00 93.19 107 VAL A CA 1
ATOM 867 C C . VAL A 1 107 ? 7.559 0.659 -0.567 1.00 93.19 107 VAL A C 1
ATOM 869 O O . VAL A 1 107 ? 8.463 1.419 -0.218 1.00 93.19 107 VAL A O 1
ATOM 872 N N . TYR A 1 108 ? 6.274 0.960 -0.459 1.00 95.38 108 TYR A N 1
ATOM 873 C CA . TYR A 1 108 ? 5.737 2.221 0.021 1.00 95.38 108 TYR A CA 1
ATOM 874 C C . TYR A 1 108 ? 4.798 1.972 1.198 1.00 95.38 108 TYR A C 1
ATOM 876 O O . TYR A 1 108 ? 4.104 0.953 1.235 1.00 95.38 108 TYR A O 1
ATOM 884 N N . GLU A 1 109 ? 4.809 2.876 2.172 1.00 97.31 109 GLU A N 1
ATOM 885 C CA . GLU A 1 109 ? 3.998 2.817 3.384 1.00 97.31 109 GLU A CA 1
ATOM 886 C C . GLU A 1 109 ? 3.019 3.989 3.418 1.00 97.31 109 GLU A C 1
ATOM 888 O O . GLU A 1 109 ? 3.435 5.145 3.377 1.00 97.31 109 GLU A O 1
ATOM 893 N N . TRP A 1 110 ? 1.735 3.667 3.569 1.00 98.25 110 TRP A N 1
ATOM 894 C CA . TRP A 1 110 ? 0.687 4.603 3.959 1.00 98.25 110 TRP A CA 1
ATOM 895 C C . TRP A 1 110 ? 0.302 4.332 5.408 1.00 98.25 110 TRP A C 1
ATOM 897 O O . TRP A 1 110 ? -0.029 3.198 5.759 1.00 98.25 110 TRP A O 1
ATOM 907 N N . ARG A 1 111 ? 0.309 5.363 6.249 1.00 98.38 111 ARG A N 1
ATOM 908 C CA . ARG A 1 111 ? -0.263 5.324 7.599 1.00 98.38 111 ARG A CA 1
ATOM 909 C C . ARG A 1 111 ? -1.512 6.190 7.605 1.00 98.38 111 ARG A C 1
ATOM 911 O O . ARG A 1 111 ? -1.428 7.386 7.335 1.00 98.38 111 ARG A O 1
ATOM 918 N N . LEU A 1 112 ? -2.649 5.562 7.868 1.00 98.56 112 LEU A N 1
ATOM 919 C CA . LEU A 1 112 ? -3.979 6.142 7.737 1.00 98.56 112 LEU A CA 1
ATOM 920 C C . LEU A 1 112 ? -4.559 6.353 9.132 1.00 98.56 112 LEU A C 1
ATOM 922 O O . LEU A 1 112 ? -4.837 5.376 9.830 1.00 98.56 112 LEU A O 1
ATOM 926 N N . ASN A 1 113 ? -4.730 7.606 9.549 1.00 98.00 113 ASN A N 1
ATOM 927 C CA . ASN A 1 113 ? -5.319 7.909 10.846 1.00 98.00 113 ASN A CA 1
ATOM 928 C C . ASN A 1 113 ? -6.849 7.812 10.770 1.00 98.00 113 ASN A C 1
ATOM 930 O O . ASN A 1 113 ? -7.525 8.627 10.146 1.00 98.00 113 ASN A O 1
ATOM 934 N N . MET A 1 114 ? -7.411 6.819 11.446 1.00 96.88 114 MET A N 1
ATOM 935 C CA . MET A 1 114 ? -8.834 6.496 11.439 1.00 96.88 114 MET A CA 1
ATOM 936 C C . MET A 1 114 ? -9.702 7.532 12.161 1.00 96.88 114 MET A C 1
ATOM 938 O O . MET A 1 114 ? -10.916 7.542 11.937 1.00 96.88 114 MET A O 1
ATOM 942 N N . ASN A 1 115 ? -9.115 8.391 12.996 1.00 96.00 115 ASN A N 1
ATOM 943 C CA . ASN A 1 115 ? -9.825 9.427 13.746 1.00 96.00 115 ASN A CA 1
ATOM 944 C C . ASN A 1 115 ? -9.815 10.772 13.015 1.00 96.00 115 ASN A C 1
ATOM 946 O O . ASN A 1 115 ? -10.859 11.412 12.919 1.00 96.00 115 ASN A O 1
ATOM 950 N N . THR A 1 116 ? -8.659 11.191 12.494 1.00 96.81 116 THR A N 1
ATOM 951 C CA . THR A 1 116 ? -8.491 12.506 11.852 1.00 96.81 116 THR A CA 1
ATOM 952 C C . THR A 1 116 ? -8.697 12.472 10.342 1.00 96.81 116 THR A C 1
ATOM 954 O O . THR A 1 116 ? -9.066 13.487 9.760 1.00 96.81 116 THR A O 1
ATOM 957 N N . GLY A 1 117 ? -8.498 11.317 9.702 1.00 96.50 117 GLY A N 1
ATOM 958 C CA . GLY A 1 117 ? -8.468 11.200 8.244 1.00 96.50 117 GLY A CA 1
ATOM 959 C C . GLY A 1 117 ? -7.101 11.513 7.624 1.00 96.50 117 GLY A C 1
ATOM 960 O O . GLY A 1 117 ? -6.968 11.435 6.404 1.00 96.50 117 GLY A O 1
ATOM 961 N N . ASP A 1 118 ? -6.089 11.840 8.435 1.00 97.62 118 ASP A N 1
ATOM 962 C CA . ASP A 1 118 ? -4.755 12.181 7.940 1.00 97.62 118 ASP A CA 1
ATOM 963 C C . ASP A 1 118 ? -4.040 10.969 7.335 1.00 97.62 118 ASP A C 1
ATOM 965 O O . ASP A 1 118 ? -4.156 9.835 7.814 1.00 97.62 118 ASP A O 1
ATOM 969 N N . VAL A 1 119 ? -3.233 11.239 6.311 1.00 97.94 119 VAL A N 1
ATOM 970 C CA . VAL A 1 119 ? -2.392 10.254 5.631 1.00 97.94 119 VAL A CA 1
ATOM 971 C C . VAL A 1 119 ? -0.933 10.670 5.769 1.00 97.94 119 VAL A C 1
ATOM 973 O O . VAL A 1 119 ? -0.568 11.805 5.470 1.00 97.94 119 VAL A O 1
ATOM 976 N N . LYS A 1 120 ? -0.084 9.737 6.206 1.00 97.31 120 LYS A N 1
ATOM 977 C CA . LYS A 1 120 ? 1.377 9.866 6.123 1.00 97.31 120 LYS A CA 1
ATOM 978 C C . LYS A 1 120 ? 1.916 8.840 5.142 1.00 97.31 120 LYS A C 1
ATOM 980 O O . LYS A 1 120 ? 1.569 7.664 5.234 1.00 97.31 120 LYS A O 1
ATOM 985 N N . GLU A 1 121 ? 2.786 9.280 4.246 1.00 95.06 121 GLU A N 1
ATOM 986 C CA . GLU A 1 121 ? 3.249 8.491 3.111 1.00 95.06 121 GLU A CA 1
ATOM 987 C C . GLU A 1 121 ? 4.781 8.505 3.036 1.00 95.06 121 GLU A C 1
ATOM 989 O O . GLU A 1 121 ? 5.396 9.542 3.286 1.00 95.06 121 GLU A O 1
ATOM 994 N N . ARG A 1 122 ? 5.416 7.363 2.736 1.00 94.25 122 ARG A N 1
ATOM 995 C CA . ARG A 1 122 ? 6.876 7.291 2.522 1.00 94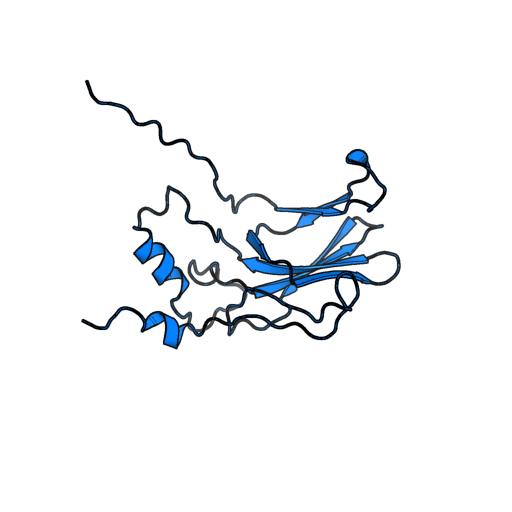.25 122 ARG A CA 1
ATOM 996 C C . ARG A 1 122 ? 7.322 6.015 1.813 1.00 94.25 122 ARG A C 1
ATOM 998 O O . ARG A 1 122 ? 6.712 4.959 1.981 1.00 94.25 122 ARG A O 1
ATOM 1005 N N . PHE A 1 123 ? 8.456 6.079 1.117 1.00 92.25 123 PHE A N 1
ATOM 1006 C CA . PHE A 1 123 ? 9.185 4.877 0.703 1.00 92.25 123 PHE A CA 1
ATOM 1007 C C . PHE A 1 123 ? 9.827 4.198 1.923 1.00 92.25 123 PHE A C 1
ATOM 1009 O O . PHE A 1 123 ? 10.273 4.862 2.859 1.00 92.25 123 PHE A O 1
ATOM 1016 N N . LEU A 1 124 ? 9.844 2.861 1.933 1.00 91.69 124 LEU A N 1
ATOM 1017 C CA . LEU A 1 124 ? 10.524 2.067 2.968 1.00 91.69 124 LEU A CA 1
ATOM 1018 C C . LEU A 1 124 ? 11.925 1.612 2.555 1.00 91.69 124 LEU A C 1
ATOM 1020 O O . LEU A 1 124 ? 12.662 1.089 3.390 1.00 91.69 124 LEU A O 1
ATOM 1024 N N . THR A 1 125 ? 12.265 1.764 1.280 1.00 87.69 125 THR A N 1
ATOM 1025 C CA . THR A 1 125 ? 13.534 1.339 0.695 1.00 87.69 125 THR A CA 1
ATOM 1026 C C . THR A 1 125 ? 14.166 2.490 -0.067 1.00 87.69 125 THR A C 1
ATOM 1028 O O . THR A 1 125 ? 13.456 3.370 -0.555 1.00 87.69 125 THR A O 1
ATOM 1031 N N . GLU A 1 126 ? 15.481 2.415 -0.236 1.00 82.56 126 GLU A N 1
ATOM 1032 C CA . GLU A 1 126 ? 16.234 3.303 -1.118 1.00 82.56 126 GLU A CA 1
ATOM 1033 C C . GLU A 1 126 ? 15.815 3.157 -2.589 1.00 82.56 126 GLU A C 1
ATOM 1035 O O . GLU A 1 126 ? 15.004 2.301 -2.972 1.00 82.56 126 GLU A O 1
ATOM 1040 N N . THR A 1 127 ? 16.383 4.016 -3.430 1.00 76.56 127 THR A N 1
ATOM 1041 C CA . THR A 1 127 ? 16.025 4.127 -4.845 1.00 76.56 127 THR A CA 1
ATOM 1042 C C . THR A 1 127 ? 16.791 3.169 -5.765 1.00 76.56 127 THR A C 1
ATOM 1044 O O . THR A 1 127 ? 16.434 3.035 -6.937 1.00 76.56 127 THR A O 1
ATOM 1047 N N . GLU A 1 128 ? 17.783 2.456 -5.234 1.00 72.94 128 GLU A N 1
ATOM 1048 C CA . GLU A 1 128 ? 18.733 1.638 -6.001 1.00 72.94 128 GLU A CA 1
ATOM 1049 C C . GLU A 1 128 ? 18.079 0.474 -6.759 1.00 72.94 128 GLU A C 1
ATOM 1051 O O . GLU A 1 128 ? 18.478 0.160 -7.880 1.00 72.94 128 GLU A O 1
ATOM 1056 N N . PHE A 1 129 ? 17.050 -0.153 -6.179 1.00 76.69 129 PHE A N 1
ATOM 1057 C CA . PHE A 1 129 ? 16.430 -1.353 -6.743 1.00 76.69 129 PHE A CA 1
ATOM 1058 C C . PHE A 1 129 ? 14.929 -1.183 -6.958 1.00 76.69 129 PHE A C 1
ATOM 1060 O O . PHE A 1 129 ? 14.197 -0.697 -6.092 1.00 76.69 129 PHE A O 1
ATOM 1067 N N . SER A 1 130 ? 14.449 -1.667 -8.104 1.00 82.81 130 SER A N 1
ATOM 1068 C CA . SER A 1 130 ? 13.027 -1.958 -8.283 1.00 82.81 130 SER A CA 1
ATOM 1069 C C . SER A 1 130 ? 12.707 -3.311 -7.681 1.00 82.81 130 SER A C 1
ATOM 1071 O O . SER A 1 130 ? 13.460 -4.266 -7.869 1.00 82.81 130 SER A O 1
ATOM 1073 N N . MET A 1 131 ? 11.562 -3.411 -7.015 1.00 88.38 131 MET A N 1
ATOM 1074 C CA . MET A 1 131 ? 11.149 -4.624 -6.330 1.00 88.38 131 MET A CA 1
ATOM 1075 C C . MET A 1 131 ? 9.641 -4.870 -6.384 1.00 88.38 131 MET A C 1
ATOM 1077 O O . MET A 1 131 ? 8.833 -3.944 -6.284 1.00 88.38 131 MET A O 1
ATOM 1081 N N . ASP A 1 132 ? 9.256 -6.131 -6.540 1.00 89.62 132 ASP A N 1
ATOM 1082 C CA . ASP A 1 132 ? 7.860 -6.575 -6.562 1.00 89.62 132 ASP A CA 1
ATOM 1083 C C . ASP A 1 132 ? 7.741 -8.011 -6.021 1.00 89.62 132 ASP A C 1
ATOM 1085 O O . ASP A 1 132 ? 8.707 -8.569 -5.497 1.00 89.62 132 ASP A O 1
ATOM 1089 N N . PHE A 1 133 ? 6.548 -8.595 -6.116 1.00 92.69 133 PHE A N 1
ATOM 1090 C CA . PHE A 1 133 ? 6.205 -9.918 -5.591 1.00 92.69 133 PHE A CA 1
ATOM 1091 C C . PHE A 1 133 ? 6.557 -10.065 -4.100 1.00 92.69 133 PHE A C 1
ATOM 1093 O O . PHE A 1 133 ? 7.311 -10.964 -3.718 1.00 92.69 133 PHE A O 1
ATOM 1100 N N . PRO A 1 134 ? 6.048 -9.153 -3.249 1.00 95.69 134 PRO A N 1
ATOM 1101 C CA . PRO A 1 134 ? 6.318 -9.173 -1.828 1.00 95.69 134 PRO A CA 1
ATOM 1102 C C . PRO A 1 134 ? 5.754 -10.426 -1.152 1.00 95.69 134 PRO A C 1
ATOM 1104 O O . PRO A 1 134 ? 4.632 -10.850 -1.422 1.00 95.69 134 PRO A O 1
ATOM 1107 N N . MET A 1 135 ? 6.523 -10.968 -0.214 1.00 97.50 135 MET A N 1
ATOM 1108 C CA . MET A 1 135 ? 6.156 -12.090 0.643 1.00 97.50 135 MET A CA 1
ATOM 1109 C C . MET A 1 135 ? 6.558 -11.801 2.088 1.00 97.50 135 MET A C 1
ATOM 1111 O O . MET A 1 135 ? 7.587 -11.175 2.359 1.00 97.50 135 MET A O 1
ATOM 1115 N N . ILE A 1 136 ? 5.768 -12.304 3.033 1.00 98.06 136 ILE A N 1
ATOM 1116 C CA . ILE A 1 136 ? 6.071 -12.269 4.467 1.00 98.06 136 ILE A CA 1
ATOM 1117 C C . ILE A 1 136 ? 5.889 -13.656 5.079 1.00 98.06 136 ILE A C 1
ATOM 1119 O O . ILE A 1 136 ? 5.310 -14.555 4.469 1.00 98.06 136 ILE A O 1
ATOM 1123 N N . HIS A 1 137 ? 6.369 -13.830 6.308 1.00 97.75 137 HIS A N 1
ATOM 1124 C CA . HIS A 1 137 ? 6.048 -15.019 7.087 1.00 97.75 137 HIS A CA 1
ATOM 1125 C C . HIS A 1 137 ? 4.540 -15.061 7.387 1.00 97.75 137 HIS A C 1
ATOM 1127 O O . HIS A 1 137 ? 3.987 -14.089 7.903 1.00 97.75 137 HIS A O 1
ATOM 1133 N N . GLY A 1 138 ? 3.890 -16.192 7.093 1.00 97.44 138 GLY A N 1
ATOM 1134 C CA . GLY A 1 138 ? 2.426 -16.318 7.093 1.00 97.44 138 GLY A CA 1
ATOM 1135 C C . GLY A 1 138 ? 1.745 -15.979 8.423 1.00 97.44 138 GLY A C 1
ATOM 1136 O O . GLY A 1 138 ? 0.687 -15.354 8.417 1.00 97.44 138 GLY A O 1
ATOM 1137 N N . ASP A 1 139 ? 2.381 -16.299 9.553 1.00 97.88 139 ASP A N 1
ATOM 1138 C CA . ASP A 1 139 ? 1.862 -15.971 10.893 1.00 97.88 139 ASP A CA 1
ATOM 1139 C C . ASP A 1 139 ? 1.726 -14.462 11.155 1.00 97.88 139 ASP A C 1
ATOM 1141 O O . ASP A 1 139 ? 1.064 -14.060 12.109 1.00 97.88 139 ASP A O 1
ATOM 1145 N N . PHE A 1 140 ? 2.340 -13.619 10.319 1.00 98.00 140 PHE A N 1
ATOM 1146 C CA . PHE A 1 140 ? 2.292 -12.164 10.453 1.00 98.00 140 PHE A CA 1
ATOM 1147 C C . PHE A 1 140 ? 1.348 -11.481 9.453 1.00 98.00 140 PHE A C 1
ATOM 1149 O O . PHE A 1 140 ? 1.321 -10.252 9.365 1.00 98.00 140 PHE A O 1
ATOM 1156 N N . ASN A 1 141 ? 0.556 -12.248 8.702 1.00 97.00 141 ASN A N 1
ATOM 1157 C CA . ASN A 1 141 ? -0.476 -11.685 7.836 1.00 97.00 141 ASN A CA 1
ATOM 1158 C C . ASN A 1 141 ? -1.491 -10.885 8.663 1.00 97.00 141 ASN A C 1
ATOM 1160 O O . ASN A 1 141 ? -2.124 -11.424 9.569 1.00 97.00 141 ASN A O 1
ATOM 1164 N N . GLY A 1 142 ? -1.675 -9.603 8.340 1.00 96.81 142 GLY A N 1
ATOM 1165 C CA . GLY A 1 142 ? -2.640 -8.754 9.044 1.00 96.81 142 GLY A CA 1
ATOM 1166 C C . GLY A 1 142 ? -2.125 -8.132 10.347 1.00 96.81 142 GLY A C 1
ATOM 1167 O O . GLY A 1 142 ? -2.845 -7.357 10.973 1.00 96.81 142 GLY A O 1
ATOM 1168 N N . VAL A 1 143 ? -0.902 -8.457 10.777 1.00 96.88 143 VAL A N 1
ATOM 1169 C CA . VAL A 1 143 ? -0.296 -7.935 12.012 1.00 96.88 143 VAL A CA 1
ATOM 1170 C C . VAL A 1 143 ? 1.086 -7.351 11.741 1.00 96.88 143 VAL A C 1
ATOM 1172 O O . VAL A 1 143 ? 1.737 -7.657 10.742 1.00 96.88 143 VAL A O 1
ATOM 1175 N N . LYS A 1 144 ? 1.548 -6.476 12.637 1.00 97.19 144 LYS A N 1
ATOM 1176 C CA . LYS A 1 144 ? 2.821 -5.769 12.480 1.00 97.19 144 LYS A CA 1
ATOM 1177 C C . LYS A 1 144 ? 3.986 -6.750 12.325 1.00 97.19 144 LYS A C 1
ATOM 1179 O O . LYS A 1 144 ? 4.235 -7.581 13.196 1.00 97.19 144 LYS A O 1
ATOM 1184 N N . ASN A 1 145 ? 4.735 -6.604 11.234 1.00 96.81 145 ASN A N 1
ATOM 1185 C CA . ASN A 1 145 ? 5.889 -7.439 10.909 1.00 96.81 145 ASN A CA 1
ATOM 1186 C C . ASN A 1 145 ? 7.169 -6.606 10.731 1.00 96.81 145 ASN A C 1
ATOM 1188 O O . ASN A 1 145 ? 7.132 -5.435 10.338 1.00 96.81 145 ASN A O 1
ATOM 1192 N N . LYS A 1 146 ? 8.315 -7.242 11.010 1.00 96.00 146 LYS A N 1
ATOM 1193 C CA . LYS A 1 146 ? 9.651 -6.637 10.872 1.00 96.00 146 LYS A CA 1
ATOM 1194 C C . LYS A 1 146 ? 10.332 -6.968 9.543 1.00 96.00 146 LYS A C 1
ATOM 1196 O O . LYS A 1 146 ? 11.096 -6.151 9.045 1.00 96.00 146 LYS A O 1
ATOM 1201 N N . TYR A 1 147 ? 10.054 -8.145 8.985 1.00 96.75 147 TYR A N 1
ATOM 1202 C CA . TYR A 1 147 ? 10.724 -8.656 7.790 1.00 96.75 147 TYR A CA 1
ATOM 1203 C C . TYR A 1 147 ? 9.722 -8.936 6.674 1.00 96.75 147 TYR A C 1
ATOM 1205 O O . TYR A 1 147 ? 8.616 -9.421 6.927 1.00 96.75 147 TYR A O 1
ATOM 1213 N N . GLY A 1 148 ? 10.142 -8.636 5.452 1.00 95.94 148 GLY A N 1
ATOM 1214 C CA . GLY A 1 148 ? 9.467 -8.964 4.207 1.00 95.94 148 GLY A CA 1
ATOM 1215 C C . GLY A 1 148 ? 10.511 -9.193 3.121 1.00 95.94 148 GLY A C 1
ATOM 1216 O O . GLY A 1 148 ? 11.635 -8.704 3.229 1.00 95.94 148 GLY A O 1
ATOM 1217 N N . TYR A 1 149 ? 10.140 -9.960 2.108 1.00 95.75 149 TYR A N 1
ATOM 1218 C CA . TYR A 1 149 ? 11.012 -10.376 1.018 1.00 95.75 149 TYR A CA 1
ATOM 1219 C C . TYR A 1 149 ? 10.373 -9.964 -0.296 1.00 95.75 149 TYR A C 1
ATOM 1221 O O . TYR A 1 149 ? 9.160 -10.071 -0.444 1.00 95.75 149 TYR A O 1
ATOM 1229 N N . THR A 1 150 ? 11.173 -9.499 -1.241 1.00 94.12 150 THR A N 1
ATOM 1230 C CA . THR A 1 150 ? 10.717 -9.089 -2.569 1.00 94.12 150 THR A CA 1
ATOM 1231 C C . THR A 1 150 ? 11.668 -9.647 -3.616 1.00 94.12 150 THR A C 1
ATOM 1233 O O . THR A 1 150 ? 12.842 -9.904 -3.340 1.00 94.12 150 THR A O 1
ATOM 1236 N N . GLN A 1 151 ? 11.167 -9.829 -4.832 1.00 91.44 151 GLN A N 1
ATOM 1237 C CA . GLN A 1 151 ? 12.028 -10.022 -5.984 1.00 91.44 151 GLN A CA 1
ATOM 1238 C C . GLN A 1 151 ? 12.537 -8.655 -6.436 1.00 91.44 151 GLN A C 1
ATOM 1240 O O . GLN A 1 151 ? 11.739 -7.765 -6.731 1.00 91.44 151 GLN A O 1
ATOM 1245 N N . VAL A 1 152 ? 13.857 -8.500 -6.507 1.00 87.06 152 VAL A N 1
ATOM 1246 C CA . VAL A 1 152 ? 14.499 -7.306 -7.065 1.00 87.06 152 VAL A CA 1
ATOM 1247 C C . VAL A 1 152 ? 14.796 -7.504 -8.547 1.00 87.06 152 VAL A C 1
ATOM 1249 O O . VAL A 1 152 ? 15.088 -8.614 -8.991 1.00 87.06 152 VAL A O 1
ATOM 1252 N N . THR A 1 153 ? 14.712 -6.424 -9.316 1.00 75.75 153 THR A N 1
ATOM 1253 C CA . THR A 1 153 ? 15.178 -6.399 -10.706 1.00 75.75 153 THR A CA 1
ATOM 1254 C C . THR A 1 153 ? 16.566 -5.781 -10.738 1.00 75.75 153 THR A C 1
ATOM 1256 O O . THR A 1 153 ? 16.724 -4.604 -10.413 1.00 75.75 153 THR A O 1
ATOM 1259 N N . ASP A 1 154 ? 17.562 -6.567 -11.140 1.00 73.38 154 ASP A N 1
ATOM 1260 C CA . ASP A 1 154 ? 18.868 -6.038 -11.520 1.00 73.38 154 ASP A CA 1
ATOM 1261 C C . ASP A 1 154 ? 18.737 -5.433 -12.916 1.00 73.38 154 ASP A C 1
ATOM 1263 O O . ASP A 1 154 ? 18.592 -6.148 -13.908 1.00 73.38 154 ASP A O 1
ATOM 1267 N N . SER A 1 155 ? 18.709 -4.109 -12.982 1.00 65.38 155 SER A N 1
ATOM 1268 C CA . SER A 1 155 ? 18.453 -3.380 -14.221 1.00 65.38 155 SER A CA 1
ATOM 1269 C C . SER A 1 155 ? 19.638 -3.384 -15.189 1.00 65.38 155 SER A C 1
ATOM 1271 O O . SER A 1 155 ? 19.400 -3.270 -16.386 1.00 65.38 155 SER A O 1
ATOM 1273 N N . TYR A 1 156 ? 20.873 -3.593 -14.714 1.00 64.69 156 TYR A N 1
ATOM 1274 C CA . TYR A 1 156 ? 22.035 -3.799 -15.587 1.00 64.69 156 TYR A CA 1
ATOM 1275 C C . TYR A 1 156 ? 21.969 -5.179 -16.239 1.00 64.69 156 TYR A C 1
ATOM 1277 O O . TYR A 1 156 ? 21.996 -5.308 -17.459 1.00 64.69 156 TYR A O 1
ATOM 1285 N N . ALA A 1 157 ? 21.776 -6.226 -15.433 1.00 63.25 157 ALA A N 1
ATOM 1286 C CA . ALA A 1 157 ? 21.646 -7.580 -15.966 1.00 63.25 157 ALA A CA 1
ATOM 1287 C C . ALA A 1 157 ? 20.400 -7.733 -16.860 1.00 63.25 157 ALA A C 1
ATOM 1289 O O . ALA A 1 157 ? 20.406 -8.496 -17.827 1.00 63.25 157 ALA A O 1
ATOM 1290 N N . SER A 1 158 ? 19.321 -7.006 -16.549 1.00 64.50 158 SER A N 1
ATOM 1291 C CA . SER A 1 158 ? 18.070 -7.052 -17.313 1.00 64.50 158 SER A CA 1
ATOM 1292 C C . SER A 1 158 ? 18.112 -6.234 -18.604 1.00 64.50 158 SER A C 1
ATOM 1294 O O . SER A 1 158 ? 17.357 -6.556 -19.520 1.00 64.50 158 SER A O 1
ATOM 1296 N N . SER A 1 159 ? 18.958 -5.200 -18.708 1.00 61.84 159 SER A N 1
ATOM 1297 C CA . SER A 1 159 ? 19.116 -4.443 -19.958 1.00 61.84 159 SER A CA 1
ATOM 1298 C C . SER A 1 159 ? 19.887 -5.215 -21.025 1.00 61.84 159 SER A C 1
ATOM 1300 O O . SER A 1 159 ? 19.606 -5.032 -22.206 1.00 61.84 159 SER A O 1
ATOM 1302 N N . ASP A 1 160 ? 20.788 -6.108 -20.614 1.00 60.44 160 ASP A N 1
ATOM 1303 C CA . ASP A 1 160 ? 21.629 -6.907 -21.516 1.00 60.44 160 ASP A CA 1
ATOM 1304 C C . ASP A 1 160 ? 20.902 -8.159 -22.051 1.00 60.44 160 ASP A C 1
ATOM 1306 O O . ASP A 1 160 ? 21.362 -8.844 -22.972 1.00 60.44 160 ASP A O 1
ATOM 1310 N N . TYR A 1 161 ? 19.734 -8.484 -21.487 1.00 51.00 161 TYR A N 1
ATOM 1311 C CA . TYR A 1 161 ? 18.947 -9.646 -21.881 1.00 51.00 161 TYR A CA 1
ATOM 1312 C C . TYR A 1 161 ? 18.107 -9.352 -23.135 1.00 51.00 161 TYR A C 1
ATOM 1314 O O . TYR A 1 161 ? 16.988 -8.846 -23.063 1.00 51.00 161 TYR A O 1
ATOM 1322 N N . GLY A 1 162 ? 18.648 -9.696 -24.306 1.00 49.16 162 GLY A N 1
ATOM 1323 C CA . GLY A 1 162 ? 17.973 -9.527 -25.602 1.00 49.16 162 GLY A CA 1
ATOM 1324 C C . GLY A 1 162 ? 18.903 -9.212 -26.776 1.00 49.16 162 GLY A C 1
ATOM 1325 O O . GLY A 1 162 ? 18.467 -9.311 -27.920 1.00 49.16 162 GLY A O 1
ATOM 1326 N N . ASP A 1 163 ? 20.173 -8.901 -26.502 1.00 48.91 163 ASP A N 1
ATOM 1327 C CA . ASP A 1 163 ? 21.161 -8.496 -27.513 1.00 48.91 163 ASP A CA 1
ATOM 1328 C C . ASP A 1 163 ? 22.038 -9.642 -28.053 1.00 48.91 163 ASP A C 1
ATOM 1330 O O . ASP A 1 163 ? 22.969 -9.415 -28.827 1.00 48.91 163 ASP A O 1
ATOM 1334 N N . TYR A 1 164 ? 21.719 -10.897 -27.726 1.00 43.19 164 TYR A N 1
ATOM 1335 C CA . TYR A 1 164 ? 22.361 -12.055 -28.352 1.00 43.19 164 TYR A CA 1
ATOM 1336 C C . TYR A 1 164 ? 21.802 -12.259 -29.771 1.00 43.19 164 TYR A C 1
ATOM 1338 O O . TYR A 1 164 ? 20.778 -12.920 -29.960 1.00 43.19 164 TYR A O 1
ATOM 1346 N N . LYS A 1 165 ? 22.468 -11.650 -30.759 1.00 42.53 165 LYS A N 1
ATOM 1347 C CA . LYS A 1 165 ? 22.361 -11.994 -32.185 1.00 42.53 165 LYS A CA 1
ATOM 1348 C C . LYS A 1 165 ? 23.336 -13.098 -32.568 1.00 42.53 165 LYS A C 1
ATOM 1350 O O . LYS A 1 165 ? 24.481 -13.064 -32.068 1.00 42.53 165 LYS A O 1
#

Sequence (165 aa):
MGHDVYKCRLKKYSKAEYARIGIMPRYGNADSIKWFQVESNCIFHLLNCFEDGTDEVVVRACRALDSIIPGPDTGVNKFEWFSKRLKHIESVDEYTDSEDGSRFTRVYEWRLNMNTGDVKERFLTETEFSMDFPMIHGDFNGVKNKYGYTQVTDSYASSDYGDYK

InterPro domains:
  IPR004294 Carotenoid oxygenase [PF03055] (12-155)
  IPR004294 Carotenoid oxygenase [PTHR10543] (12-155)

Foldseek 3Di:
DDDPDPPPQPDDADQPDWDWDWDDDPPHDPVRTDIATHHRWDFDDWQAWADDPDFKIKTKTFIAQDDPDDGPPPPDDPVVVVLLLLADDDDDDPPDPDVSLRRATFIKMWIAGNPPSDIDIDTPDDSRWGWHPKDDDPVCHHHDDDDIDTDTRPSVVSNPPPPPD

pLDDT: mean 78.71, std 20.08, range [36.16, 98.56]